Protein AF-A0A1E1XJV0-F1 (afdb_monomer_lite)

Foldseek 3Di:
DDDDDPVRVLLVVLQVLLVVLVVVLVVCVVPHDPVSNVVSVVVSVVVCVVVVRPSVQNHHPRPSNPPDPPPVPPPVVVVVVVVVVCVVVVPD

Organism: Amblyomma sculptum (NCBI:txid1581419)

Secondary structure (DSSP, 8-state):
-PPPPHHHHHHHHHHHHHHHHHHHHHHHHHHS-HHHHHHHHHHHHHHHHHH-S--TT--TT-GGG--S--TTTTHHHHHHHHHHHHHHHS--

Structure (mmCIF, N/CA/C/O backbone):
data_AF-A0A1E1XJV0-F1
#
_entry.id   AF-A0A1E1XJV0-F1
#
loop_
_atom_site.group_PDB
_atom_site.id
_atom_site.type_symbol
_atom_site.label_atom_id
_atom_site.label_alt_id
_atom_site.label_comp_id
_atom_site.label_asym_id
_atom_site.label_entity_id
_atom_site.label_seq_id
_atom_site.pdbx_PDB_ins_code
_atom_site.Cartn_x
_atom_site.Cartn_y
_atom_site.Cartn_z
_atom_site.occupancy
_atom_site.B_iso_or_equiv
_atom_site.auth_seq_id
_atom_site.auth_comp_id
_atom_site.auth_asym_id
_atom_site.auth_atom_id
_atom_site.pdbx_PDB_model_num
ATOM 1 N N . GLY A 1 1 ? 12.705 17.963 -20.434 1.00 46.22 1 GLY A N 1
ATOM 2 C CA . GLY A 1 1 ? 12.317 17.186 -19.243 1.00 46.22 1 GLY A CA 1
ATOM 3 C C . GLY A 1 1 ? 12.742 15.759 -19.475 1.00 46.22 1 GLY A C 1
ATOM 4 O O . GLY A 1 1 ? 12.525 15.282 -20.578 1.00 46.22 1 GLY A O 1
ATOM 5 N N . LEU A 1 2 ? 13.411 15.125 -18.512 1.00 53.34 2 LEU A N 1
ATOM 6 C CA . LEU A 1 2 ? 13.788 13.714 -18.622 1.00 53.34 2 LEU A CA 1
ATOM 7 C C . LEU A 1 2 ? 12.510 12.867 -18.690 1.00 53.34 2 LEU A C 1
ATOM 9 O O . LEU A 1 2 ? 11.704 12.898 -17.762 1.00 53.34 2 LEU A O 1
ATOM 13 N N . GLN A 1 3 ? 12.304 12.182 -19.813 1.00 68.19 3 GLN A N 1
ATOM 14 C CA . GLN A 1 3 ? 11.279 11.152 -19.940 1.00 68.19 3 GLN A CA 1
ATOM 15 C C . GLN A 1 3 ? 11.764 9.951 -19.127 1.00 68.19 3 GLN A C 1
ATOM 17 O O . GLN A 1 3 ? 12.853 9.441 -19.382 1.00 68.19 3 GLN A O 1
ATOM 22 N N . LEU A 1 4 ? 10.993 9.563 -18.113 1.00 71.88 4 LEU A N 1
ATOM 23 C CA . LEU A 1 4 ? 11.233 8.327 -17.376 1.00 71.88 4 LEU A CA 1
ATOM 24 C C . LEU A 1 4 ? 10.911 7.148 -18.292 1.00 71.88 4 LEU A C 1
ATOM 26 O O . LEU A 1 4 ? 9.977 7.225 -19.093 1.00 71.88 4 LEU A O 1
ATOM 30 N N . SER A 1 5 ? 11.666 6.065 -18.160 1.00 84.06 5 SER A N 1
ATOM 31 C CA . SER A 1 5 ? 11.296 4.795 -18.780 1.00 84.06 5 SER A CA 1
ATOM 32 C C . SER A 1 5 ? 9.981 4.269 -18.189 1.00 84.06 5 SER A C 1
ATOM 34 O O . SER A 1 5 ? 9.615 4.592 -17.055 1.00 84.06 5 SER A O 1
ATOM 36 N N . GLU A 1 6 ? 9.266 3.433 -18.943 1.00 81.44 6 GLU A N 1
ATOM 37 C CA . GLU A 1 6 ? 8.026 2.796 -18.471 1.00 81.44 6 GLU A CA 1
ATOM 38 C C . GLU A 1 6 ? 8.252 1.991 -17.177 1.00 81.44 6 GLU A C 1
ATOM 40 O O . GLU A 1 6 ? 7.423 2.021 -16.269 1.00 81.44 6 GLU A O 1
ATOM 45 N N . GLU A 1 7 ? 9.417 1.349 -17.049 1.00 82.38 7 GLU A N 1
ATOM 46 C CA . GLU A 1 7 ? 9.854 0.617 -15.851 1.00 82.38 7 GLU A CA 1
ATOM 47 C C . GLU A 1 7 ? 10.038 1.535 -14.631 1.00 82.38 7 GLU A C 1
ATOM 49 O O . GLU A 1 7 ? 9.582 1.222 -13.526 1.00 82.38 7 GLU A O 1
ATOM 54 N N . GLU A 1 8 ? 10.658 2.704 -14.812 1.00 84.06 8 GLU A N 1
ATOM 55 C CA . GLU A 1 8 ? 10.815 3.694 -13.739 1.00 84.06 8 GLU A CA 1
ATOM 56 C C . GLU A 1 8 ? 9.470 4.292 -13.322 1.00 84.06 8 GLU A C 1
ATOM 58 O O . GLU A 1 8 ? 9.224 4.502 -12.131 1.00 84.06 8 GLU A O 1
ATOM 63 N N . GLN A 1 9 ? 8.579 4.547 -14.284 1.00 84.25 9 GLN A N 1
ATOM 64 C CA . GLN A 1 9 ? 7.242 5.065 -14.009 1.00 84.25 9 GLN A CA 1
ATOM 65 C C . GLN A 1 9 ? 6.391 4.042 -13.252 1.00 84.25 9 GLN A C 1
ATOM 67 O O . GLN A 1 9 ? 5.772 4.393 -12.243 1.00 84.25 9 GLN A O 1
ATOM 72 N N . LYS A 1 10 ? 6.413 2.777 -13.688 1.00 85.81 10 LYS A N 1
ATOM 73 C CA . LYS A 1 10 ? 5.777 1.656 -12.991 1.00 85.81 10 LYS A CA 1
ATOM 74 C C . LYS A 1 10 ? 6.308 1.529 -11.568 1.00 85.81 10 LYS A C 1
ATOM 76 O O . LYS A 1 10 ? 5.519 1.499 -10.629 1.00 85.81 10 LYS A O 1
ATOM 81 N N . THR A 1 11 ? 7.629 1.508 -11.403 1.00 87.38 11 THR A N 1
ATOM 82 C CA . THR A 1 11 ? 8.276 1.383 -10.089 1.00 87.38 11 THR A CA 1
ATOM 83 C C . THR A 1 11 ? 7.842 2.508 -9.156 1.00 87.38 11 THR A C 1
ATOM 85 O O . THR A 1 11 ? 7.368 2.243 -8.054 1.00 87.38 11 THR A O 1
ATOM 88 N N . ARG A 1 12 ? 7.902 3.766 -9.611 1.00 86.69 12 ARG A N 1
ATOM 89 C CA . ARG A 1 12 ? 7.436 4.915 -8.822 1.00 86.69 12 ARG A CA 1
ATOM 90 C C . ARG A 1 12 ? 5.977 4.786 -8.398 1.00 86.69 12 ARG A C 1
ATOM 92 O O . ARG A 1 12 ? 5.668 5.031 -7.234 1.00 86.69 12 ARG A O 1
ATOM 99 N N . LEU A 1 13 ? 5.093 4.433 -9.330 1.00 87.19 13 LEU A N 1
ATOM 100 C CA . LEU A 1 13 ? 3.663 4.328 -9.058 1.00 87.19 13 LEU A CA 1
ATOM 101 C C . LEU A 1 13 ? 3.368 3.201 -8.064 1.00 87.19 13 LEU A C 1
ATOM 103 O O . LEU A 1 13 ? 2.681 3.430 -7.070 1.00 87.19 13 LEU A O 1
ATOM 107 N N . CYS A 1 14 ? 3.921 2.011 -8.305 1.00 88.81 14 CYS A N 1
ATOM 108 C CA . CYS A 1 14 ? 3.718 0.853 -7.444 1.00 88.81 14 CYS A CA 1
ATOM 109 C C . CYS A 1 14 ? 4.245 1.106 -6.023 1.00 88.81 14 CYS A C 1
ATOM 111 O O . CYS A 1 14 ? 3.554 0.800 -5.055 1.00 88.81 14 CYS A O 1
ATOM 113 N N . CYS A 1 15 ? 5.419 1.728 -5.881 1.00 89.50 15 CYS A N 1
ATOM 114 C CA . CYS A 1 15 ? 5.978 2.051 -4.568 1.00 89.50 15 CYS A CA 1
ATOM 11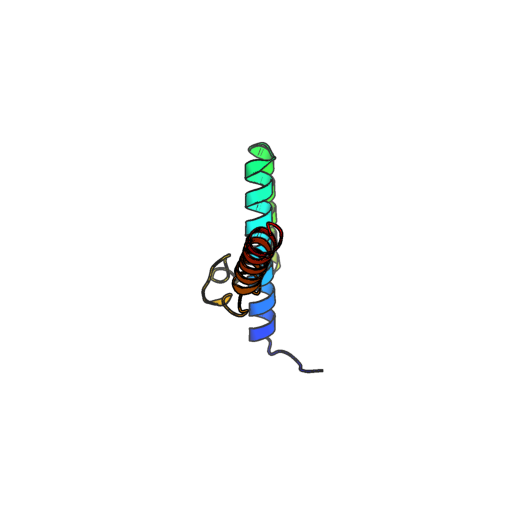5 C C . CYS A 1 15 ? 5.162 3.102 -3.816 1.00 89.50 15 CYS A C 1
ATOM 117 O O . CYS A 1 15 ? 4.851 2.909 -2.641 1.00 89.50 15 CYS A O 1
ATOM 119 N N . ALA A 1 16 ? 4.756 4.180 -4.494 1.00 88.81 16 ALA A N 1
ATOM 120 C CA . ALA A 1 16 ? 3.904 5.200 -3.890 1.00 88.81 16 ALA A CA 1
ATOM 121 C C . ALA A 1 1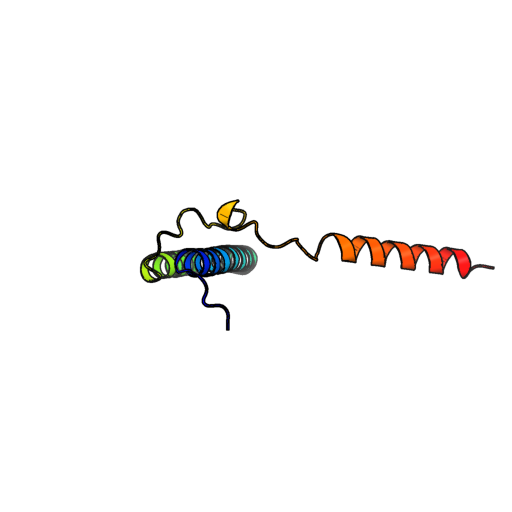6 ? 2.565 4.607 -3.422 1.00 88.81 16 ALA A C 1
ATOM 123 O O . ALA A 1 16 ? 2.072 4.934 -2.342 1.00 88.81 16 ALA A O 1
ATOM 124 N N . PHE A 1 17 ? 1.992 3.692 -4.209 1.00 90.06 17 PHE A N 1
ATOM 125 C CA . PHE A 1 17 ? 0.779 2.988 -3.818 1.00 90.06 17 PHE A CA 1
ATOM 126 C C . PHE A 1 17 ? 1.011 2.041 -2.629 1.00 90.06 17 PHE A C 1
ATOM 128 O O . PHE A 1 17 ? 0.191 2.008 -1.713 1.00 90.06 17 PHE A O 1
ATOM 135 N N . GLY A 1 18 ? 2.131 1.313 -2.595 1.00 90.25 18 GLY A N 1
ATOM 136 C CA . GLY A 1 18 ? 2.512 0.464 -1.464 1.00 90.25 18 GLY A CA 1
ATOM 137 C C . GLY A 1 18 ? 2.616 1.242 -0.146 1.00 90.25 18 GLY A C 1
ATOM 138 O O . GLY A 1 18 ? 2.065 0.810 0.871 1.00 90.25 18 GLY A O 1
ATOM 139 N N . GLU A 1 19 ? 3.251 2.419 -0.166 1.00 90.81 19 GLU A N 1
ATOM 140 C CA . GLU A 1 19 ? 3.320 3.334 0.984 1.00 90.81 19 GLU A CA 1
ATOM 141 C C . GLU A 1 19 ? 1.941 3.862 1.394 1.00 90.81 19 GLU A C 1
ATOM 143 O O . GLU A 1 19 ? 1.591 3.837 2.578 1.00 90.81 19 GLU A O 1
ATOM 148 N N . TYR A 1 20 ? 1.131 4.295 0.423 1.00 90.94 20 TYR A N 1
ATOM 149 C CA . TYR A 1 20 ? -0.241 4.742 0.657 1.00 90.94 20 TYR A CA 1
ATOM 150 C C . TYR A 1 20 ? -1.084 3.651 1.327 1.00 90.94 20 TYR A C 1
ATOM 152 O O . TYR A 1 20 ? -1.698 3.894 2.368 1.00 90.94 20 TYR A O 1
ATOM 160 N N . ALA A 1 21 ? -1.077 2.438 0.770 1.00 91.50 21 ALA A N 1
ATOM 161 C CA . ALA A 1 21 ? -1.839 1.311 1.286 1.00 91.50 21 ALA A CA 1
ATOM 162 C C . ALA A 1 21 ? -1.432 0.984 2.728 1.00 91.50 21 ALA A C 1
ATOM 164 O O . ALA A 1 21 ? -2.293 0.787 3.584 1.00 91.50 21 ALA A O 1
ATOM 165 N N . HIS A 1 22 ? -0.131 0.982 3.033 1.00 92.94 22 HIS A N 1
ATOM 166 C CA . HIS A 1 22 ? 0.355 0.776 4.398 1.00 92.94 22 HIS A CA 1
ATOM 167 C C . HIS A 1 22 ? -0.099 1.882 5.365 1.00 92.94 22 HIS A C 1
ATOM 169 O O . HIS A 1 22 ? -0.578 1.587 6.465 1.00 92.94 22 HIS A O 1
ATOM 175 N N . CYS A 1 23 ? 0.004 3.147 4.953 1.00 93.19 23 CYS A N 1
ATOM 176 C CA . CYS A 1 23 ? -0.423 4.292 5.753 1.00 93.19 23 CYS A CA 1
ATOM 177 C C . CYS A 1 23 ? -1.919 4.221 6.091 1.00 93.19 23 CYS A C 1
ATOM 179 O O . CYS A 1 23 ? -2.304 4.315 7.260 1.00 93.19 23 CYS A O 1
ATOM 181 N N . VAL A 1 24 ? -2.766 3.989 5.084 1.00 93.69 24 VAL A N 1
ATOM 182 C CA . VAL A 1 24 ? -4.219 3.907 5.266 1.00 93.69 24 VAL A CA 1
ATOM 183 C C . VAL A 1 24 ? -4.592 2.717 6.145 1.00 93.69 24 VAL A C 1
ATOM 185 O O . VAL A 1 24 ? -5.354 2.896 7.095 1.00 93.69 24 VAL A O 1
ATOM 188 N N . ARG A 1 25 ? -4.015 1.531 5.908 1.00 93.94 25 ARG A N 1
ATOM 189 C CA . ARG A 1 25 ? -4.234 0.354 6.766 1.00 93.94 25 ARG A CA 1
ATOM 190 C C . ARG A 1 25 ? -3.930 0.656 8.225 1.00 93.94 25 ARG A C 1
ATOM 192 O O . ARG A 1 25 ? -4.771 0.417 9.083 1.00 93.94 25 ARG A O 1
ATOM 199 N N . THR A 1 26 ? -2.769 1.249 8.492 1.00 92.81 26 THR A N 1
ATOM 200 C CA . THR A 1 26 ? -2.339 1.589 9.853 1.00 92.81 26 THR A CA 1
ATOM 201 C C . THR A 1 26 ? -3.296 2.588 10.505 1.00 92.81 26 THR A C 1
ATOM 203 O O . THR A 1 26 ? -3.736 2.394 11.638 1.00 92.81 26 THR A O 1
ATOM 206 N N . ALA A 1 27 ? -3.670 3.651 9.788 1.00 92.62 27 ALA A N 1
ATOM 207 C CA . ALA A 1 27 ? -4.566 4.675 10.313 1.00 92.62 27 ALA A CA 1
ATOM 208 C C . ALA A 1 27 ? -5.960 4.119 10.647 1.00 92.62 27 ALA A C 1
ATOM 210 O O . ALA A 1 27 ? -6.532 4.468 11.682 1.00 92.62 27 ALA A O 1
ATOM 211 N N . VAL A 1 28 ? -6.504 3.261 9.783 1.00 92.56 28 VAL A N 1
ATOM 212 C CA . VAL A 1 28 ? -7.856 2.707 9.928 1.00 92.56 28 VAL A CA 1
ATOM 213 C C . VAL A 1 28 ? -7.861 1.616 11.000 1.00 92.56 28 VAL A C 1
ATOM 215 O O . VAL A 1 28 ? -8.729 1.654 11.869 1.00 92.56 28 VAL A O 1
ATOM 218 N N . GLN A 1 29 ? -6.837 0.757 11.062 1.00 91.19 29 GLN A N 1
ATOM 219 C CA . GLN A 1 29 ? -6.696 -0.239 12.132 1.00 91.19 29 GLN A CA 1
ATOM 220 C C . GLN A 1 29 ? -6.674 0.395 13.527 1.00 91.19 29 GLN A C 1
ATOM 222 O O . GLN A 1 29 ? -7.254 -0.155 14.458 1.00 91.19 29 GLN A O 1
ATOM 227 N N . VAL A 1 30 ? -6.033 1.559 13.674 1.00 91.00 30 VAL A N 1
ATOM 228 C CA . VAL A 1 30 ? -5.938 2.261 14.963 1.00 91.00 30 VAL A CA 1
ATOM 229 C C . VAL A 1 30 ? -7.218 3.028 15.306 1.00 91.00 30 VAL A C 1
ATOM 231 O O . VAL A 1 30 ? -7.568 3.142 16.479 1.00 91.00 30 VAL A O 1
ATOM 234 N N . LYS A 1 31 ? -7.904 3.607 14.312 1.00 90.12 31 LYS A N 1
ATOM 235 C CA . LYS A 1 31 ? -8.967 4.602 14.554 1.00 90.12 31 LYS A CA 1
ATOM 236 C C . LYS A 1 31 ? -10.383 4.131 14.239 1.00 90.12 31 LYS A C 1
ATOM 238 O O . LYS A 1 31 ? -11.327 4.863 14.527 1.00 90.12 31 LYS A O 1
ATOM 243 N N . CYS A 1 32 ? -10.558 2.989 13.584 1.00 91.81 32 CYS A N 1
ATOM 244 C CA . CYS A 1 32 ? -11.841 2.579 13.018 1.00 91.81 32 CYS A CA 1
ATOM 245 C C . CYS A 1 32 ? -12.263 1.168 13.454 1.00 91.81 32 CYS A C 1
ATOM 247 O O . CYS A 1 32 ? -11.473 0.384 13.969 1.00 91.81 32 CYS A O 1
ATOM 249 N N . SER A 1 33 ? -13.548 0.856 13.251 1.00 92.50 33 SER A N 1
ATOM 250 C CA . SER A 1 33 ? -14.122 -0.468 13.509 1.00 92.50 33 SER A CA 1
ATOM 251 C C . SER A 1 33 ? -13.705 -1.501 12.457 1.00 92.50 33 SER A C 1
ATOM 253 O O . SER A 1 33 ? -13.267 -1.156 11.357 1.00 92.50 33 SER A O 1
ATOM 255 N N . THR A 1 34 ? -13.918 -2.780 12.768 1.00 91.38 34 THR A N 1
ATOM 256 C CA . THR A 1 34 ? -13.620 -3.916 11.882 1.00 91.38 34 THR A CA 1
ATOM 257 C C . THR A 1 34 ? -14.241 -3.781 10.490 1.00 91.38 34 THR A C 1
ATOM 259 O O . THR A 1 34 ? -13.553 -4.005 9.498 1.00 91.38 34 THR A O 1
ATOM 262 N N . ASP A 1 35 ? -15.495 -3.337 10.387 1.00 91.38 35 ASP A N 1
ATOM 263 C CA . ASP A 1 35 ? -16.172 -3.188 9.088 1.00 91.38 35 ASP A CA 1
ATOM 264 C C . ASP A 1 35 ? -15.488 -2.147 8.193 1.00 91.38 35 ASP A C 1
ATOM 266 O O . ASP A 1 35 ? -15.383 -2.312 6.979 1.00 91.38 35 ASP A O 1
ATOM 270 N N . ARG A 1 36 ? -14.966 -1.076 8.799 1.00 90.00 36 ARG A N 1
ATOM 271 C CA . ARG A 1 36 ? -14.220 -0.038 8.079 1.00 90.00 36 ARG A CA 1
ATOM 272 C C . ARG A 1 36 ? -12.845 -0.536 7.643 1.00 90.00 36 ARG A C 1
ATOM 274 O O . ARG A 1 36 ? -12.413 -0.178 6.551 1.00 90.00 36 ARG A O 1
ATOM 281 N N . ASN A 1 37 ? -12.194 -1.385 8.443 1.00 91.50 37 ASN A N 1
ATOM 282 C CA . ASN A 1 37 ? -10.977 -2.083 8.015 1.00 91.50 37 ASN A CA 1
ATOM 283 C C . ASN A 1 37 ? -11.261 -2.945 6.775 1.00 91.50 37 ASN A C 1
ATOM 285 O O . ASN A 1 37 ? -10.539 -2.846 5.789 1.00 91.50 37 ASN A O 1
ATOM 289 N N . ALA A 1 38 ? -12.345 -3.728 6.784 1.00 93.31 38 ALA A N 1
ATOM 290 C CA . ALA A 1 38 ? -12.708 -4.603 5.666 1.00 93.31 38 ALA A CA 1
ATOM 291 C C . ALA A 1 38 ? -13.046 -3.827 4.378 1.00 93.31 38 ALA A C 1
ATOM 293 O O . ALA A 1 38 ? -12.635 -4.220 3.282 1.00 93.31 38 ALA A O 1
ATOM 294 N N . LEU A 1 39 ? -13.752 -2.697 4.506 1.00 94.12 39 LEU A N 1
ATOM 295 C CA . LEU A 1 39 ? -14.018 -1.800 3.380 1.00 94.12 39 LEU A CA 1
ATOM 296 C C . LEU A 1 39 ? -12.716 -1.272 2.768 1.00 94.12 39 LEU A C 1
ATOM 298 O O . LEU A 1 39 ? -12.558 -1.269 1.550 1.00 94.12 39 LEU A O 1
ATOM 302 N N . ILE A 1 40 ? -11.780 -0.838 3.609 1.00 94.62 40 ILE A N 1
ATOM 303 C CA . ILE A 1 40 ? -10.504 -0.283 3.158 1.00 94.62 40 ILE A CA 1
ATOM 304 C C . ILE A 1 40 ? -9.633 -1.335 2.476 1.00 94.62 40 ILE A C 1
ATOM 306 O O . ILE A 1 40 ? -9.063 -1.037 1.430 1.00 94.62 40 ILE A O 1
ATOM 310 N N . GLU A 1 41 ? -9.578 -2.563 2.993 1.00 93.06 41 GLU A N 1
ATOM 311 C CA . GLU A 1 41 ? -8.888 -3.657 2.298 1.00 93.06 41 GLU A CA 1
ATOM 312 C C . GLU A 1 41 ? -9.492 -3.916 0.913 1.00 93.0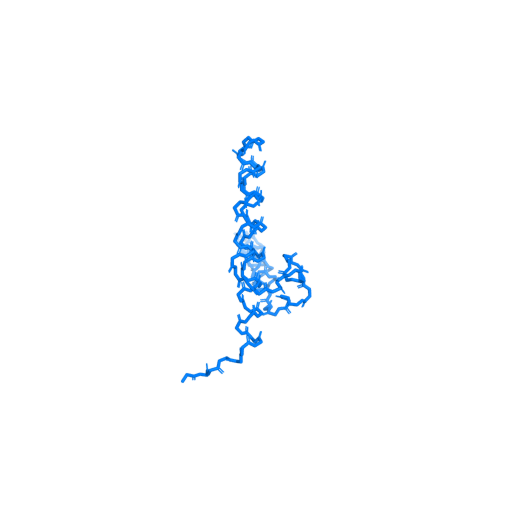6 41 GLU A C 1
ATOM 314 O O . GLU A 1 41 ? -8.756 -4.068 -0.060 1.00 93.06 41 GLU A O 1
ATOM 319 N N . SER A 1 42 ? -10.824 -3.873 0.792 1.00 93.69 42 SER A N 1
ATOM 320 C CA . SER A 1 42 ? -11.499 -4.038 -0.502 1.00 93.69 42 SER A CA 1
ATOM 321 C C . SER A 1 42 ? -11.154 -2.915 -1.486 1.00 93.69 42 SER A C 1
ATOM 323 O O . SER A 1 42 ? -10.897 -3.188 -2.655 1.00 93.69 42 SER A O 1
ATOM 325 N N . ILE A 1 43 ? -11.102 -1.658 -1.028 1.00 92.88 43 ILE A N 1
ATOM 326 C CA . ILE A 1 43 ? -10.729 -0.505 -1.867 1.00 92.88 43 ILE A CA 1
ATOM 327 C C . ILE A 1 43 ? -9.270 -0.607 -2.319 1.00 92.88 43 ILE A C 1
ATOM 329 O O . ILE A 1 43 ? -8.968 -0.368 -3.490 1.00 92.88 43 ILE A O 1
ATOM 333 N N . ILE A 1 44 ? -8.359 -0.969 -1.411 1.00 91.81 44 ILE A N 1
ATOM 334 C CA . ILE A 1 44 ? -6.943 -1.149 -1.743 1.00 91.81 44 ILE A CA 1
ATOM 335 C C . ILE A 1 44 ? -6.792 -2.254 -2.792 1.00 91.81 44 ILE A C 1
ATOM 337 O O . ILE A 1 44 ? -6.105 -2.038 -3.788 1.00 91.81 44 ILE A O 1
ATOM 341 N N . GLN A 1 45 ? -7.469 -3.391 -2.614 1.00 88.94 45 GLN A N 1
ATOM 342 C CA . GLN A 1 45 ? -7.402 -4.501 -3.563 1.00 88.94 45 GLN A CA 1
ATOM 343 C C . GLN A 1 45 ? -7.969 -4.122 -4.935 1.00 88.94 45 GLN A C 1
ATOM 345 O O . GLN A 1 45 ? -7.301 -4.311 -5.943 1.00 88.94 45 GLN A O 1
ATOM 350 N N . GLN A 1 46 ? -9.147 -3.496 -4.984 1.00 90.19 46 GLN A N 1
ATOM 351 C CA . GLN A 1 46 ? -9.730 -3.025 -6.245 1.00 90.19 46 GLN A CA 1
ATOM 352 C C . GLN A 1 46 ? -8.827 -2.018 -6.961 1.00 90.19 46 GLN A C 1
ATOM 354 O O . GLN A 1 46 ? -8.761 -2.003 -8.187 1.00 90.19 46 GLN A O 1
ATOM 359 N N . THR A 1 47 ? -8.125 -1.172 -6.205 1.00 87.81 47 THR A N 1
ATOM 360 C CA . THR A 1 47 ? -7.189 -0.209 -6.791 1.00 87.81 47 THR A CA 1
ATOM 361 C C . THR A 1 47 ? -5.955 -0.909 -7.360 1.00 87.81 47 THR A C 1
ATOM 363 O O . THR A 1 47 ? -5.502 -0.528 -8.436 1.00 87.81 47 THR A O 1
ATOM 366 N N . LEU A 1 48 ? -5.438 -1.949 -6.694 1.00 83.38 48 LEU A N 1
ATOM 367 C CA . LEU A 1 48 ? -4.365 -2.788 -7.244 1.00 83.38 48 LEU A CA 1
ATOM 368 C C . LEU A 1 48 ? -4.795 -3.445 -8.556 1.00 83.38 48 LEU A C 1
ATOM 370 O O . LEU A 1 48 ? -4.073 -3.354 -9.547 1.00 83.38 48 LEU A O 1
ATOM 374 N N . ASP A 1 49 ? -5.992 -4.030 -8.576 1.00 83.81 49 ASP A N 1
ATOM 375 C CA . ASP A 1 49 ? -6.545 -4.679 -9.763 1.00 83.81 49 ASP A CA 1
ATOM 376 C C . ASP A 1 49 ? -6.747 -3.665 -10.908 1.00 83.81 49 ASP A C 1
ATOM 378 O O . ASP A 1 49 ? -6.454 -3.960 -12.067 1.00 83.81 49 ASP A O 1
ATOM 382 N N . PHE A 1 50 ? -7.194 -2.441 -10.590 1.00 82.81 50 PHE A N 1
ATOM 383 C CA . PHE A 1 50 ? -7.405 -1.365 -11.565 1.00 82.81 50 PHE A CA 1
ATOM 384 C C . PHE A 1 50 ? -6.106 -0.806 -12.148 1.00 82.81 50 PHE A C 1
ATOM 386 O O . PHE A 1 50 ? -6.048 -0.518 -13.343 1.00 82.81 50 PHE A O 1
ATOM 393 N N . ILE A 1 51 ? -5.066 -0.632 -11.326 1.00 74.88 51 ILE A N 1
ATOM 394 C CA . ILE A 1 51 ? -3.777 -0.092 -11.780 1.00 74.88 51 ILE A CA 1
ATOM 395 C C . ILE A 1 51 ? -3.171 -0.990 -12.872 1.00 74.88 51 ILE A C 1
ATOM 397 O O . ILE A 1 51 ? -2.353 -0.509 -13.655 1.00 74.88 51 ILE A O 1
ATOM 401 N N . GLY A 1 52 ? -3.592 -2.258 -12.984 1.00 61.28 52 GLY A N 1
ATOM 402 C CA . GLY A 1 52 ? -3.286 -3.136 -14.123 1.00 61.28 52 GLY A CA 1
ATOM 403 C C . GLY A 1 52 ? -1.799 -3.472 -14.275 1.00 61.28 52 GLY A C 1
ATOM 404 O O . GLY A 1 52 ? -1.402 -4.195 -15.186 1.00 61.28 52 GLY A O 1
ATOM 405 N N . LEU A 1 53 ? -0.968 -2.951 -13.375 1.00 61.22 53 LEU A N 1
ATOM 406 C CA . LEU A 1 53 ? 0.451 -3.208 -13.258 1.00 61.22 53 LEU A CA 1
ATOM 407 C C . LEU A 1 53 ? 0.604 -4.199 -12.114 1.00 61.22 53 LEU A C 1
ATOM 409 O O . LEU A 1 53 ? 0.125 -3.948 -11.012 1.00 61.22 53 LEU A O 1
ATOM 413 N N . HIS A 1 54 ? 1.280 -5.312 -12.385 1.00 72.81 54 HIS A N 1
ATOM 414 C CA . HIS A 1 54 ? 1.670 -6.328 -11.407 1.00 72.81 54 HIS A CA 1
ATOM 415 C C . HIS A 1 54 ? 2.584 -5.719 -10.326 1.00 72.81 54 HIS A C 1
ATOM 417 O O . HIS A 1 54 ? 3.811 -5.852 -10.371 1.00 72.81 54 HIS A O 1
ATOM 423 N N . CYS A 1 55 ? 1.994 -4.968 -9.393 1.00 83.06 55 CYS A N 1
ATOM 424 C CA . CYS A 1 55 ? 2.670 -4.313 -8.280 1.00 83.06 55 CYS A CA 1
ATOM 425 C C . CYS A 1 55 ? 2.861 -5.271 -7.088 1.00 83.06 55 CYS A C 1
ATOM 427 O O . CYS A 1 55 ? 3.253 -4.824 -6.013 1.00 83.06 55 CYS A O 1
ATOM 429 N N . ASP A 1 56 ? 2.617 -6.574 -7.264 1.00 81.88 56 ASP A N 1
ATOM 430 C CA . ASP A 1 56 ? 2.604 -7.594 -6.204 1.00 81.88 56 ASP A CA 1
ATOM 431 C C . ASP A 1 56 ? 3.884 -7.591 -5.351 1.00 81.88 56 ASP A C 1
ATOM 433 O O . ASP A 1 56 ? 3.851 -7.817 -4.143 1.00 81.88 56 ASP A O 1
ATOM 437 N N . ASN A 1 57 ? 5.019 -7.252 -5.968 1.00 85.06 57 ASN A N 1
ATOM 438 C CA . ASN A 1 57 ? 6.327 -7.230 -5.314 1.00 85.06 57 ASN A CA 1
ATOM 439 C C . ASN A 1 57 ? 6.740 -5.851 -4.764 1.00 85.06 57 ASN A C 1
ATOM 441 O O . ASN A 1 57 ? 7.825 -5.724 -4.204 1.00 85.06 57 ASN A O 1
ATOM 445 N N . TYR A 1 58 ? 5.914 -4.813 -4.906 1.00 86.81 58 TYR A N 1
ATOM 446 C CA . TYR A 1 58 ? 6.224 -3.418 -4.543 1.00 86.81 58 TYR A CA 1
ATOM 447 C C . TYR A 1 58 ? 5.519 -2.972 -3.248 1.00 86.81 58 TYR A C 1
ATOM 449 O O . TYR A 1 58 ? 5.172 -1.805 -3.071 1.00 86.81 58 TYR A O 1
ATOM 457 N N . TYR A 1 59 ? 5.273 -3.909 -2.332 1.00 85.62 59 TYR A N 1
ATOM 458 C CA . TYR A 1 59 ? 4.675 -3.623 -1.029 1.00 85.62 59 TYR A CA 1
ATOM 459 C C . TYR A 1 59 ? 5.569 -2.705 -0.169 1.00 85.62 59 TYR A C 1
ATOM 461 O O . TYR A 1 59 ? 6.769 -2.563 -0.411 1.00 85.62 59 TYR A O 1
ATOM 469 N N . TYR A 1 60 ? 4.992 -2.089 0.868 1.00 84.81 60 TYR A N 1
ATOM 470 C CA . TYR A 1 60 ? 5.738 -1.229 1.795 1.00 84.81 60 TYR A CA 1
ATOM 471 C C . TYR A 1 60 ? 6.940 -1.959 2.417 1.00 84.81 60 TYR A C 1
ATOM 473 O O . TYR A 1 60 ? 6.782 -3.007 3.039 1.00 84.81 60 TYR A O 1
ATOM 481 N N . GLY A 1 61 ? 8.139 -1.392 2.259 1.00 84.44 61 GLY A N 1
ATOM 482 C CA . GLY A 1 61 ? 9.393 -2.010 2.705 1.00 84.44 61 GLY A CA 1
ATOM 483 C C . GLY A 1 61 ? 10.004 -3.013 1.717 1.00 84.44 61 GLY A C 1
ATOM 484 O O . GLY A 1 61 ? 11.019 -3.629 2.037 1.00 84.44 61 GLY A O 1
ATOM 485 N N . SER A 1 62 ? 9.427 -3.181 0.522 1.00 87.50 62 SER A N 1
ATOM 486 C CA . SER A 1 62 ? 10.047 -3.947 -0.563 1.00 87.50 62 SER A CA 1
ATOM 487 C C . SER A 1 62 ? 11.390 -3.339 -0.969 1.00 87.50 62 SER A C 1
ATOM 489 O O . SER A 1 62 ? 11.520 -2.122 -1.108 1.00 87.50 62 SER A O 1
ATOM 491 N N . SER A 1 63 ? 12.376 -4.195 -1.248 1.00 88.12 63 SER A N 1
ATOM 492 C CA . SER A 1 63 ? 13.675 -3.777 -1.788 1.00 88.12 63 SER A CA 1
ATOM 493 C C . SER A 1 63 ? 13.564 -3.097 -3.154 1.00 88.12 63 SER A C 1
ATOM 495 O O . SER A 1 63 ? 14.436 -2.306 -3.502 1.00 88.12 63 SER A O 1
ATOM 497 N N . LEU A 1 64 ? 12.476 -3.342 -3.894 1.00 85.31 64 LEU A N 1
ATOM 498 C CA . LEU A 1 64 ? 12.179 -2.676 -5.167 1.00 85.31 64 LEU A CA 1
ATOM 499 C C . LEU A 1 64 ? 11.814 -1.195 -4.988 1.00 85.31 64 LEU A C 1
ATOM 501 O O . LEU A 1 64 ? 11.919 -0.417 -5.931 1.00 85.31 64 LEU A O 1
ATOM 505 N N . CYS A 1 65 ? 11.401 -0.811 -3.778 1.00 84.75 65 CYS A N 1
ATOM 506 C CA . CYS A 1 65 ? 11.018 0.551 -3.413 1.00 84.75 65 CYS A CA 1
ATOM 507 C C . CYS A 1 65 ? 12.075 1.275 -2.578 1.00 84.75 65 CYS A C 1
ATOM 509 O O . CYS A 1 65 ? 11.926 2.458 -2.272 1.00 84.75 65 CYS A O 1
ATOM 511 N N . SER A 1 66 ? 13.175 0.593 -2.256 1.00 70.50 66 SER A N 1
ATOM 512 C CA . SER A 1 66 ? 14.317 1.142 -1.531 1.00 70.50 66 SER A CA 1
ATOM 513 C C . SER A 1 66 ? 15.179 2.022 -2.440 1.00 70.50 66 SER A C 1
ATOM 515 O O . SER A 1 66 ? 16.325 1.699 -2.741 1.00 70.50 66 SER A O 1
ATOM 517 N N . ALA A 1 67 ? 14.634 3.151 -2.888 1.00 63.03 67 ALA A N 1
ATOM 518 C CA . ALA A 1 67 ? 15.379 4.173 -3.616 1.00 63.03 67 ALA A CA 1
ATOM 519 C C . ALA A 1 67 ? 14.939 5.587 -3.208 1.00 63.03 67 ALA A C 1
ATOM 521 O O . ALA A 1 67 ? 14.452 6.370 -4.018 1.00 63.03 67 ALA A O 1
ATOM 522 N N . ALA A 1 68 ? 15.158 5.924 -1.937 1.00 49.56 68 ALA A N 1
ATOM 523 C CA . ALA A 1 68 ? 15.518 7.272 -1.504 1.00 49.56 68 ALA A CA 1
ATOM 524 C C . ALA A 1 68 ? 16.203 7.175 -0.129 1.00 49.56 68 ALA A C 1
ATOM 526 O O . ALA A 1 68 ? 15.670 6.502 0.756 1.00 49.56 68 ALA A O 1
ATOM 527 N N . PRO A 1 69 ? 17.369 7.810 0.094 1.00 47.28 69 PRO A N 1
ATOM 528 C CA . PRO A 1 69 ? 17.917 7.927 1.438 1.00 47.28 69 PRO A CA 1
ATOM 529 C C . PRO A 1 69 ? 16.875 8.621 2.315 1.00 47.28 69 PRO A C 1
ATOM 531 O O . PRO A 1 69 ? 16.418 9.725 2.009 1.00 47.28 69 PRO A O 1
ATOM 534 N N . SER A 1 70 ? 16.474 7.960 3.395 1.00 44.06 70 SER A N 1
ATOM 535 C CA . SER A 1 70 ? 15.598 8.539 4.397 1.00 44.06 70 SER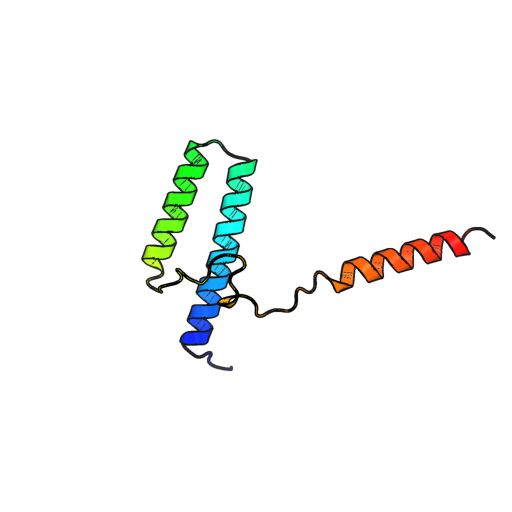 A CA 1
ATOM 536 C C . SER A 1 70 ? 16.290 9.765 5.005 1.00 44.06 70 SER A C 1
ATOM 538 O O . SER A 1 70 ? 17.180 9.667 5.848 1.00 44.06 70 SER A O 1
ATOM 540 N N . LEU A 1 71 ? 15.861 10.960 4.590 1.00 49.19 71 LEU A N 1
ATOM 541 C CA . LEU A 1 71 ? 16.271 12.244 5.185 1.00 49.19 71 LEU A CA 1
ATOM 542 C C . LEU A 1 71 ? 15.935 12.336 6.688 1.00 49.19 71 LEU A C 1
ATOM 544 O O . LEU A 1 71 ? 16.345 13.273 7.367 1.00 49.19 71 LEU A O 1
ATOM 548 N N . THR A 1 72 ? 15.210 11.359 7.228 1.00 48.19 72 THR A N 1
ATOM 549 C CA . THR A 1 72 ? 14.813 11.275 8.632 1.00 48.19 72 THR A CA 1
ATOM 550 C C . THR A 1 72 ? 15.896 10.737 9.568 1.00 48.19 72 THR A C 1
ATOM 552 O O . THR A 1 72 ? 15.715 10.848 10.776 1.00 48.19 72 THR A O 1
ATOM 555 N N . SER A 1 73 ? 17.025 10.202 9.080 1.00 45.00 73 SER A N 1
ATOM 556 C CA . SER A 1 73 ? 18.023 9.595 9.981 1.00 45.00 73 SER A CA 1
ATOM 557 C C . SER A 1 73 ? 19.156 10.527 10.434 1.00 45.00 73 SER A C 1
ATOM 559 O O . SER A 1 73 ? 19.817 10.226 11.426 1.00 45.00 73 SER A O 1
ATOM 561 N N . THR A 1 74 ? 19.390 11.661 9.767 1.00 47.31 74 THR A N 1
ATOM 562 C CA . THR A 1 74 ? 20.472 12.601 10.132 1.00 47.31 74 THR A CA 1
ATOM 563 C C . THR A 1 74 ? 19.986 13.867 10.837 1.00 47.31 74 THR A C 1
ATOM 565 O O . THR A 1 74 ? 20.733 14.437 11.630 1.00 47.31 74 THR A O 1
ATOM 568 N N . VAL A 1 75 ? 18.735 14.295 10.635 1.00 49.38 75 VAL A N 1
ATOM 569 C CA . VAL A 1 75 ? 18.231 15.553 11.224 1.00 49.38 75 VAL A CA 1
ATOM 570 C C . VAL A 1 75 ? 17.942 15.421 12.728 1.00 49.38 75 VAL A C 1
ATOM 572 O O . VAL A 1 75 ? 18.175 16.362 13.487 1.00 49.38 75 VAL A O 1
ATOM 575 N N . THR A 1 76 ? 17.529 14.243 13.200 1.00 50.75 76 THR A N 1
ATOM 576 C CA . THR A 1 76 ? 17.195 14.012 14.619 1.00 50.75 76 THR A CA 1
ATOM 577 C C . THR A 1 76 ? 18.427 13.989 15.527 1.00 50.75 76 THR A C 1
ATOM 579 O O . THR A 1 76 ? 18.343 14.396 16.683 1.00 50.75 76 THR A O 1
ATOM 582 N N . VAL A 1 77 ? 19.590 13.569 15.015 1.00 49.69 77 VAL A N 1
ATOM 583 C CA . VAL A 1 77 ? 20.837 13.522 15.803 1.00 49.69 77 VAL A CA 1
ATOM 584 C C . VAL A 1 77 ? 21.459 14.915 15.946 1.00 49.69 77 VAL A C 1
ATOM 586 O O . VAL A 1 77 ? 21.974 15.253 17.009 1.00 49.69 77 VAL A O 1
ATOM 589 N N . VAL A 1 78 ? 21.359 15.766 14.920 1.00 53.59 78 VAL A N 1
ATOM 590 C CA . VAL A 1 78 ? 21.944 17.120 14.956 1.00 53.59 78 VAL A CA 1
ATOM 591 C C . VAL A 1 78 ? 21.168 18.054 15.893 1.00 53.59 78 VAL A C 1
ATOM 593 O O . VAL A 1 78 ? 21.784 18.829 16.621 1.00 53.59 78 VAL A O 1
ATOM 596 N N . LEU A 1 79 ? 19.836 17.945 15.954 1.00 52.09 79 LEU A N 1
ATOM 597 C CA . LEU A 1 79 ? 19.013 18.745 16.877 1.00 52.09 79 LEU A CA 1
ATOM 598 C C . LEU A 1 79 ? 19.168 18.329 18.349 1.00 52.09 79 LEU A C 1
ATOM 600 O O . LEU A 1 79 ? 19.046 19.169 19.238 1.00 52.09 79 LEU A O 1
ATOM 604 N N . ALA A 1 80 ? 19.478 17.058 18.624 1.00 53.47 80 ALA A N 1
ATOM 605 C CA . ALA A 1 80 ? 19.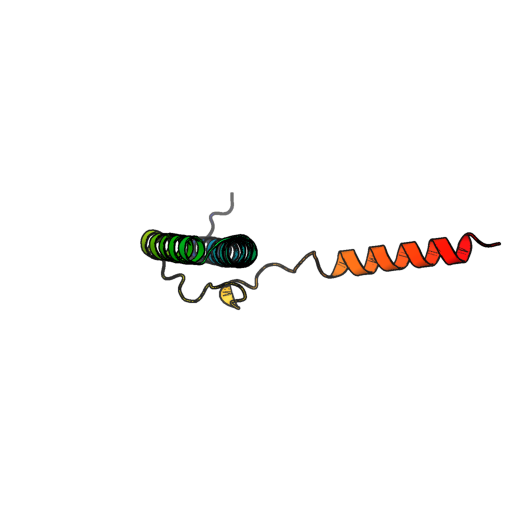734 16.595 19.987 1.00 53.47 80 ALA A CA 1
ATOM 606 C C . ALA A 1 80 ? 21.079 17.106 20.543 1.00 53.47 80 ALA A C 1
ATOM 608 O O . ALA A 1 80 ? 21.203 17.329 21.745 1.00 53.47 80 ALA A O 1
ATOM 609 N N . LEU A 1 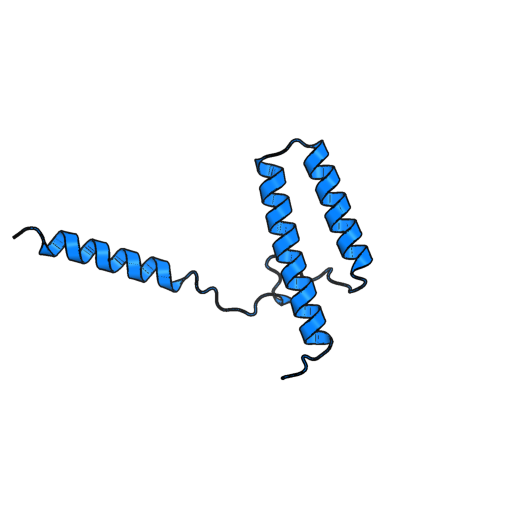81 ? 22.080 17.337 19.686 1.00 53.84 81 LEU A N 1
ATOM 610 C CA . LEU A 1 81 ? 23.421 17.749 20.119 1.00 53.84 81 LEU A CA 1
ATOM 611 C C . LEU A 1 81 ? 23.541 19.251 20.432 1.00 53.84 81 LEU A C 1
ATOM 613 O O . LEU A 1 81 ? 24.326 19.619 21.308 1.00 53.84 81 LEU A O 1
ATOM 617 N N . THR A 1 82 ? 22.754 20.120 19.788 1.00 54.38 82 THR A N 1
ATOM 618 C CA . THR A 1 82 ? 22.772 21.572 20.068 1.00 54.38 82 THR A CA 1
ATOM 619 C C . THR A 1 82 ? 22.010 21.950 21.340 1.00 54.38 82 THR A C 1
ATOM 621 O O . THR A 1 82 ? 22.390 22.897 22.028 1.00 54.38 82 THR A O 1
ATOM 624 N N . ALA A 1 83 ? 20.978 21.186 21.716 1.00 54.72 83 ALA A N 1
ATOM 625 C CA . ALA A 1 83 ? 20.257 21.405 22.970 1.00 54.72 83 ALA A CA 1
ATOM 626 C C . ALA A 1 83 ? 21.126 21.091 24.204 1.00 54.72 83 ALA A C 1
ATOM 628 O O . ALA A 1 83 ? 21.080 21.816 25.195 1.00 54.72 83 ALA A O 1
ATOM 629 N N . VAL A 1 84 ? 21.970 20.054 24.135 1.00 56.47 84 VAL A N 1
ATOM 630 C CA . VAL A 1 84 ? 22.857 19.664 25.249 1.00 56.47 84 VAL A CA 1
ATOM 631 C C . VAL A 1 84 ? 23.988 20.677 25.460 1.00 56.47 84 VAL A C 1
ATOM 633 O O . VAL A 1 84 ? 24.385 20.928 26.597 1.00 56.47 84 VAL A O 1
ATOM 636 N N . SER A 1 85 ? 24.480 21.319 24.397 1.00 57.66 85 SER A N 1
ATOM 637 C CA . SER A 1 85 ? 25.548 22.323 24.513 1.00 57.66 85 SER A CA 1
ATOM 638 C C . SER A 1 85 ? 25.053 23.650 25.103 1.00 57.66 85 SER A C 1
ATOM 640 O O . SER A 1 85 ? 25.772 24.250 25.896 1.00 57.66 85 SER A O 1
ATOM 642 N N . ALA A 1 86 ? 23.815 24.070 24.816 1.00 55.31 86 ALA A N 1
ATOM 643 C CA . ALA A 1 86 ? 23.243 25.295 25.386 1.00 55.31 86 ALA A CA 1
ATOM 644 C C . ALA A 1 86 ? 22.972 25.198 26.901 1.00 55.31 86 ALA A C 1
ATOM 646 O O . ALA A 1 86 ? 23.104 26.189 27.617 1.00 55.31 86 ALA A O 1
ATOM 647 N N . VAL A 1 87 ? 22.632 24.007 27.408 1.00 57.97 87 VAL A N 1
ATOM 648 C CA . VAL A 1 87 ? 22.400 23.786 28.848 1.00 57.97 87 VAL A CA 1
ATOM 649 C C . VAL A 1 87 ? 23.714 23.786 29.638 1.00 57.97 87 VAL A C 1
ATOM 651 O O . VAL A 1 87 ? 23.741 24.259 30.769 1.00 57.97 87 VAL A O 1
ATOM 654 N N . LEU A 1 88 ? 24.818 23.317 29.046 1.00 55.66 88 LEU A N 1
ATOM 655 C CA . LEU A 1 88 ? 26.116 23.243 29.728 1.00 55.66 88 LEU A CA 1
ATOM 656 C C . LEU A 1 88 ? 26.888 24.571 29.740 1.00 55.66 88 LEU A C 1
ATOM 658 O O . LEU A 1 88 ? 27.685 24.788 30.645 1.00 55.66 88 LEU A O 1
ATOM 662 N N . THR A 1 89 ? 26.654 25.473 28.782 1.00 58.91 89 THR A N 1
ATOM 663 C CA . THR A 1 89 ? 27.318 26.792 28.748 1.00 58.91 89 THR A CA 1
ATOM 664 C C . THR A 1 89 ? 26.478 27.929 29.335 1.00 58.91 89 THR A C 1
ATOM 666 O O . THR A 1 89 ? 26.977 29.041 29.456 1.00 58.91 89 THR A O 1
ATOM 669 N N . GLY A 1 90 ? 25.207 27.682 29.670 1.00 55.12 90 GLY A N 1
ATOM 670 C CA . GLY A 1 90 ? 24.294 28.683 30.239 1.00 55.12 90 GLY A CA 1
ATOM 671 C C . GLY A 1 90 ? 24.300 28.774 31.769 1.00 55.12 90 GLY A C 1
ATOM 672 O O . GLY A 1 90 ? 23.620 29.637 32.318 1.00 55.12 90 GLY A O 1
ATOM 673 N N . TRP A 1 91 ? 25.030 27.894 32.460 1.00 52.31 91 TRP A N 1
ATOM 674 C CA . TRP A 1 91 ? 25.258 27.947 33.908 1.00 52.31 91 TRP A CA 1
ATOM 675 C C . TRP A 1 91 ? 26.740 28.217 34.180 1.00 52.31 91 TRP A C 1
ATOM 677 O O . TRP A 1 91 ? 27.497 27.310 34.515 1.00 52.31 91 TRP A O 1
ATOM 687 N N . HIS A 1 92 ? 27.147 29.470 34.002 1.00 43.25 92 HIS A N 1
ATOM 688 C CA . HIS A 1 92 ? 28.282 30.072 34.696 1.00 43.25 92 HIS A CA 1
ATOM 689 C C . HIS A 1 92 ? 28.067 31.578 34.813 1.00 43.25 92 HIS A C 1
ATOM 691 O O . HIS A 1 92 ? 27.653 32.189 33.803 1.00 43.25 92 HIS A O 1
#

Sequence (92 aa):
GLQLSEEEQKTRLCCAFGEYAHCVRTAVQVKCSTDRNALIESIIQQTLDFIGLHCDNYYYGSSLCSAAPSLTSTVTVVLALTAVSAVLTGWH

Radius of gyration: 20.32 Å; chains: 1; bounding box: 44×38×55 Å

pLDDT: mean 76.12, std 17.27, range [43.25, 94.62]